Protein AF-A0A9D9TTF8-F1 (afdb_monomer)

Radius of gyration: 18.8 Å; Cα contacts (8 Å, |Δi|>4): 32; chains: 1; bounding box: 50×24×39 Å

Sequence (74 aa):
MGIRSILAKPYAKYIHDKSQKWQQRPELTQQLWLHHLLKKARNTAFGKDFNFAEIENAKDFAQAVPIQDYEGLK

Mean predicted aligned error: 5.15 Å

Foldseek 3Di:
DDPVVVVVVVVVVVVVVVVVVCVVVVPVNVLVVLLVVLVVCCPPPVNVQLVSVPDNGPVSVCVSDPDDDPVVVD

Structure (mmCIF, N/CA/C/O backbone):
data_AF-A0A9D9TTF8-F1
#
_entry.id   AF-A0A9D9TTF8-F1
#
loop_
_atom_site.group_PDB
_atom_site.id
_atom_site.type_symbol
_atom_site.label_atom_id
_atom_site.label_alt_id
_atom_site.label_comp_id
_atom_site.label_asym_id
_atom_site.label_entity_id
_atom_site.label_seq_id
_atom_site.pdbx_PDB_ins_code
_atom_site.Cartn_x
_atom_site.Cartn_y
_atom_site.Cartn_z
_atom_site.occupancy
_atom_site.B_iso_or_equiv
_atom_site.auth_seq_id
_atom_site.auth_comp_id
_atom_site.auth_asym_id
_atom_site.auth_atom_id
_atom_site.pdbx_PDB_model_num
ATOM 1 N N . MET A 1 1 ? 32.652 2.087 -22.320 1.00 60.59 1 MET A N 1
ATOM 2 C CA . MET A 1 1 ? 31.477 2.168 -21.421 1.00 60.59 1 MET A CA 1
ATOM 3 C C . MET A 1 1 ? 31.718 1.252 -20.233 1.00 60.59 1 MET A C 1
ATOM 5 O O . MET A 1 1 ? 32.076 0.105 -20.451 1.00 60.59 1 MET A O 1
ATOM 9 N N . GLY A 1 2 ? 31.609 1.753 -19.001 1.00 79.38 2 GLY A N 1
ATOM 10 C CA . GLY A 1 2 ? 31.884 0.943 -17.809 1.00 79.38 2 GLY A CA 1
ATOM 11 C C . GLY A 1 2 ? 30.836 -0.152 -17.584 1.00 79.38 2 GLY A C 1
ATOM 12 O O . GLY A 1 2 ? 29.681 0.004 -17.978 1.00 79.38 2 GLY A O 1
ATOM 13 N N . ILE A 1 3 ? 31.224 -1.223 -16.888 1.00 71.88 3 ILE A N 1
ATOM 14 C CA . ILE A 1 3 ? 30.384 -2.387 -16.534 1.00 71.88 3 ILE A CA 1
ATOM 15 C C . ILE A 1 3 ? 29.034 -1.966 -15.911 1.00 71.88 3 ILE A C 1
ATOM 17 O O . ILE A 1 3 ? 28.000 -2.569 -16.186 1.00 71.88 3 ILE A O 1
ATOM 21 N N . ARG A 1 4 ? 29.016 -0.858 -15.155 1.00 70.50 4 ARG A N 1
ATOM 22 C CA . ARG A 1 4 ? 27.801 -0.263 -14.564 1.00 70.50 4 ARG A CA 1
ATOM 23 C C . ARG A 1 4 ? 26.745 0.130 -15.608 1.00 70.50 4 ARG A C 1
ATOM 25 O O . ARG A 1 4 ? 25.562 -0.065 -15.370 1.00 70.50 4 ARG A O 1
ATOM 32 N N . SER A 1 5 ? 27.160 0.645 -16.767 1.00 74.88 5 SER A N 1
ATOM 33 C CA . SER A 1 5 ? 26.245 1.064 -17.843 1.00 74.88 5 SER A CA 1
ATOM 34 C C . SER A 1 5 ? 25.645 -0.137 -18.587 1.00 74.88 5 SER A C 1
ATOM 36 O O . SER A 1 5 ? 24.468 -0.136 -18.945 1.00 74.88 5 SER A O 1
ATOM 38 N N . ILE A 1 6 ? 26.425 -1.213 -18.734 1.00 80.88 6 ILE A N 1
ATOM 39 C CA . ILE A 1 6 ? 25.989 -2.453 -19.391 1.00 80.88 6 ILE A CA 1
ATOM 40 C C . ILE A 1 6 ? 24.909 -3.161 -18.561 1.00 80.88 6 ILE A C 1
ATOM 42 O O . ILE A 1 6 ? 23.938 -3.657 -19.124 1.00 80.88 6 ILE A O 1
ATOM 46 N N . LEU A 1 7 ? 25.032 -3.153 -17.229 1.00 88.12 7 LEU A N 1
ATOM 47 C CA . LEU A 1 7 ? 24.037 -3.743 -16.323 1.00 88.12 7 LEU A CA 1
ATOM 48 C C . LEU A 1 7 ? 22.823 -2.832 -16.072 1.00 88.12 7 LEU A C 1
ATOM 50 O O . LEU A 1 7 ? 21.738 -3.325 -15.763 1.00 88.12 7 LEU A O 1
ATOM 54 N N . ALA A 1 8 ? 22.962 -1.516 -16.252 1.00 92.00 8 ALA A N 1
ATOM 55 C CA . ALA A 1 8 ? 21.868 -0.571 -16.038 1.00 92.00 8 ALA A CA 1
ATOM 56 C C . ALA A 1 8 ? 20.713 -0.752 -17.039 1.00 92.00 8 ALA A C 1
ATOM 58 O O . ALA A 1 8 ? 19.550 -0.718 -16.644 1.00 92.00 8 ALA A O 1
ATOM 59 N N . LYS A 1 9 ? 21.005 -0.984 -18.326 1.00 90.38 9 LYS A N 1
ATOM 60 C CA . LYS A 1 9 ? 19.980 -1.138 -19.377 1.00 90.38 9 LYS A CA 1
ATOM 61 C C . LYS A 1 9 ? 19.052 -2.356 -19.185 1.00 90.38 9 LYS A C 1
ATOM 63 O O . LYS A 1 9 ? 17.836 -2.161 -19.245 1.00 90.38 9 LYS A O 1
ATOM 68 N N . PRO A 1 10 ? 19.545 -3.590 -18.942 1.00 93.12 10 PRO A N 1
ATOM 69 C CA . PRO A 1 10 ? 18.666 -4.731 -18.687 1.00 93.12 10 PRO A CA 1
ATOM 70 C C . PRO A 1 10 ? 17.875 -4.562 -17.385 1.00 93.12 10 PRO A C 1
ATOM 72 O O . PRO A 1 10 ? 16.694 -4.901 -17.346 1.00 93.12 10 PRO A O 1
ATOM 75 N N . TYR A 1 11 ? 18.477 -3.967 -16.350 1.00 93.75 11 TYR A N 1
ATOM 76 C CA . TYR A 1 11 ? 17.772 -3.670 -15.105 1.00 93.75 11 TYR A CA 1
ATOM 77 C C . TYR A 1 11 ? 16.639 -2.653 -15.306 1.00 93.75 11 TYR A C 1
ATOM 79 O O . TYR A 1 11 ? 15.513 -2.884 -14.869 1.00 93.75 11 TYR A O 1
ATOM 87 N N . ALA A 1 12 ? 16.894 -1.565 -16.037 1.00 93.94 12 ALA A N 1
ATOM 88 C CA . ALA A 1 12 ? 15.873 -0.575 -16.371 1.00 93.94 12 ALA A CA 1
ATOM 89 C C . ALA A 1 12 ? 14.717 -1.196 -17.169 1.00 93.94 12 ALA A C 1
ATOM 91 O O . ALA A 1 12 ? 13.554 -0.935 -16.863 1.00 93.94 12 ALA A O 1
ATOM 92 N N . LYS A 1 13 ? 15.021 -2.071 -18.140 1.00 95.00 13 LYS A N 1
ATOM 93 C CA . LYS A 1 13 ? 13.997 -2.816 -18.882 1.00 95.00 13 LYS A CA 1
ATOM 94 C C . LYS A 1 13 ? 13.162 -3.704 -17.959 1.00 95.00 13 LYS A C 1
ATOM 96 O O . LYS A 1 13 ? 11.942 -3.683 -18.049 1.00 95.00 13 LYS A O 1
ATOM 101 N N . TYR A 1 14 ? 13.797 -4.436 -17.047 1.00 96.06 14 TYR A N 1
ATOM 102 C CA . TYR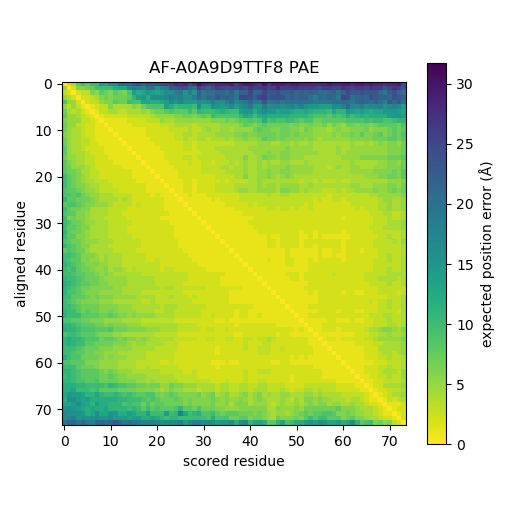 A 1 14 ? 13.086 -5.269 -16.078 1.00 96.06 14 TYR A CA 1
ATOM 103 C C . TYR A 1 14 ? 12.118 -4.453 -15.207 1.00 96.06 14 TYR A C 1
ATOM 105 O O . TYR A 1 14 ? 10.962 -4.843 -15.037 1.00 96.06 14 TYR A O 1
ATOM 113 N N . ILE A 1 15 ? 12.557 -3.300 -14.691 1.00 96.12 15 ILE A N 1
ATOM 114 C CA . ILE A 1 15 ? 11.700 -2.405 -13.901 1.00 96.12 15 ILE A CA 1
ATOM 115 C C . ILE A 1 15 ? 10.569 -1.824 -14.754 1.00 96.12 15 ILE A C 1
ATOM 117 O O . ILE A 1 15 ? 9.432 -1.778 -14.292 1.00 96.12 15 ILE A O 1
ATOM 121 N N . HIS A 1 16 ? 10.849 -1.429 -15.996 1.00 96.81 16 HIS A N 1
ATOM 122 C CA . HIS A 1 16 ? 9.828 -0.952 -16.925 1.00 96.81 16 HIS A CA 1
ATOM 123 C C . HIS A 1 16 ? 8.765 -2.022 -17.194 1.00 96.81 16 HIS A C 1
ATOM 125 O O . HIS A 1 16 ? 7.580 -1.762 -17.003 1.00 96.81 16 HIS A O 1
ATOM 131 N N . ASP A 1 17 ? 9.180 -3.239 -17.549 1.00 95.94 17 ASP A N 1
ATOM 132 C CA . ASP A 1 17 ? 8.275 -4.354 -17.833 1.00 95.94 17 ASP A CA 1
ATOM 133 C C . ASP A 1 17 ? 7.468 -4.737 -16.576 1.00 95.94 17 ASP A C 1
ATOM 135 O O . ASP A 1 17 ? 6.277 -5.044 -16.657 1.00 95.94 17 ASP A O 1
ATOM 139 N N . LYS A 1 18 ? 8.076 -4.665 -15.382 1.00 94.69 18 LYS A N 1
ATOM 140 C CA . LYS A 1 18 ? 7.365 -4.832 -14.106 1.00 94.69 18 LYS A CA 1
ATOM 141 C C . LYS A 1 18 ? 6.322 -3.735 -13.896 1.00 94.69 18 LYS A C 1
ATOM 143 O O . LYS A 1 18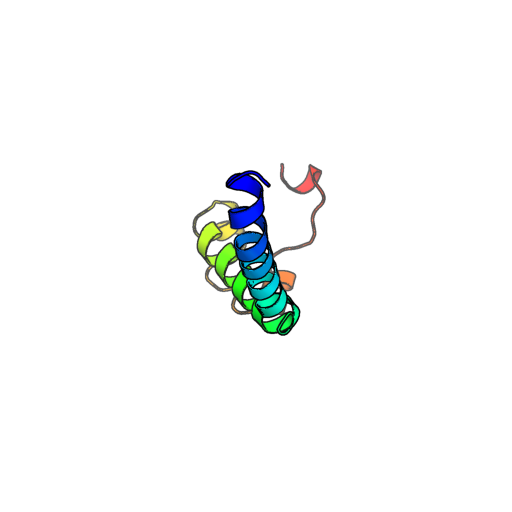 ? 5.225 -4.038 -13.430 1.00 94.69 18 LYS A O 1
ATOM 148 N N . SER A 1 19 ? 6.650 -2.493 -14.245 1.00 94.31 19 SER A N 1
ATOM 149 C CA . SER A 1 19 ? 5.732 -1.366 -14.113 1.00 94.31 19 SER A CA 1
ATOM 150 C C . SER A 1 19 ? 4.552 -1.446 -15.068 1.00 94.31 19 SER A C 1
ATOM 152 O O . SER A 1 19 ? 3.406 -1.285 -14.659 1.00 94.31 19 SER A O 1
ATOM 154 N N . GLN A 1 20 ? 4.822 -1.806 -16.319 1.00 96.31 20 GLN A N 1
ATOM 155 C CA . GLN A 1 20 ? 3.800 -2.017 -17.336 1.00 96.31 20 GLN A CA 1
ATOM 156 C C . GLN A 1 20 ? 2.759 -3.056 -16.903 1.00 96.31 20 GLN A C 1
ATOM 158 O O . GLN A 1 20 ? 1.566 -2.833 -17.088 1.00 96.31 20 GLN A O 1
ATOM 163 N N . LYS A 1 21 ? 3.175 -4.151 -16.251 1.00 94.38 21 LYS A N 1
ATOM 164 C CA . LYS A 1 21 ? 2.249 -5.202 -15.787 1.00 94.38 21 LYS A CA 1
ATOM 165 C C . LYS A 1 21 ? 1.149 -4.682 -14.864 1.00 94.38 21 LYS A C 1
ATOM 167 O O . LYS A 1 21 ? -0.001 -5.082 -15.024 1.00 94.38 21 LYS A O 1
ATOM 172 N N . TRP A 1 22 ? 1.486 -3.825 -13.901 1.00 95.50 22 TRP A N 1
ATOM 173 C CA . TRP A 1 22 ? 0.488 -3.290 -12.973 1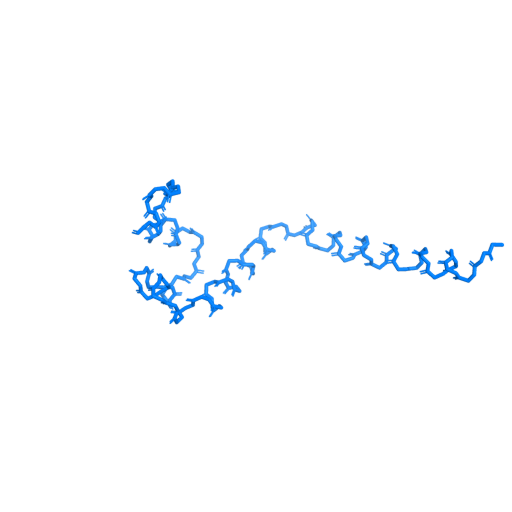.00 95.50 22 TRP A CA 1
ATOM 174 C C . TRP A 1 22 ? -0.279 -2.104 -13.572 1.00 95.50 22 TRP A C 1
ATOM 176 O O . TRP A 1 22 ? -1.474 -1.963 -13.324 1.00 95.50 22 TRP A O 1
ATOM 186 N N . GLN A 1 23 ? 0.362 -1.311 -14.439 1.00 95.00 23 GLN A N 1
ATOM 187 C CA . GLN A 1 23 ? -0.284 -0.208 -15.165 1.00 95.00 23 GLN A CA 1
ATOM 188 C C . GLN A 1 23 ? -1.365 -0.689 -16.139 1.00 95.00 23 GLN A C 1
ATOM 190 O O . GLN A 1 23 ? -2.392 -0.036 -16.276 1.00 95.00 23 GLN A O 1
ATOM 195 N N . GLN A 1 24 ? -1.163 -1.838 -16.790 1.00 97.44 24 GLN A N 1
ATOM 196 C CA . GLN A 1 24 ? -2.121 -2.414 -17.744 1.00 97.44 24 GLN A CA 1
ATOM 197 C C . GLN A 1 24 ? -3.342 -3.060 -17.073 1.00 97.44 24 GLN A C 1
ATOM 199 O O . GLN A 1 24 ? -4.329 -3.350 -17.745 1.00 97.44 24 GLN A O 1
ATOM 204 N N . ARG A 1 25 ? -3.287 -3.320 -15.760 1.00 97.00 25 ARG A N 1
ATOM 205 C CA . ARG A 1 25 ? -4.387 -3.914 -14.980 1.00 97.00 25 ARG A CA 1
ATOM 206 C C . ARG A 1 25 ? -4.600 -3.131 -13.681 1.00 97.00 25 ARG A C 1
ATOM 208 O O . ARG A 1 25 ? -4.390 -3.689 -12.599 1.00 97.00 25 ARG A O 1
ATOM 215 N N . PRO A 1 26 ? -4.968 -1.841 -13.765 1.00 95.12 26 PRO A N 1
ATOM 216 C CA . PRO A 1 26 ? -4.960 -0.943 -12.613 1.00 95.12 26 PRO A CA 1
ATOM 217 C C . PRO A 1 26 ? -5.999 -1.333 -11.558 1.00 95.12 26 PRO A C 1
ATOM 219 O O . PRO A 1 26 ? -5.683 -1.316 -10.373 1.00 95.12 26 PRO A O 1
ATOM 222 N N . GLU A 1 27 ? -7.194 -1.759 -11.973 1.00 95.88 27 GLU A N 1
ATOM 223 C CA . GLU A 1 27 ? -8.271 -2.176 -11.066 1.00 95.88 27 GLU A CA 1
ATOM 224 C C . GLU A 1 27 ? -7.873 -3.403 -10.233 1.00 95.88 27 GLU A C 1
ATOM 226 O O . GLU A 1 27 ? -7.839 -3.340 -9.004 1.00 95.88 27 GLU A O 1
ATOM 231 N N . LEU A 1 28 ? -7.466 -4.491 -10.898 1.00 95.81 28 LEU A N 1
ATOM 232 C CA . LEU A 1 28 ? -6.972 -5.700 -10.232 1.00 95.81 28 LEU A CA 1
ATOM 233 C C . LEU A 1 28 ? -5.779 -5.380 -9.320 1.00 95.81 28 LEU A C 1
ATOM 235 O O . LEU A 1 28 ? -5.689 -5.876 -8.200 1.00 95.81 28 LEU A O 1
ATOM 239 N N . THR A 1 29 ? -4.859 -4.536 -9.793 1.00 96.56 29 THR A N 1
ATOM 240 C CA . THR A 1 29 ? -3.696 -4.103 -9.011 1.00 96.56 29 THR A CA 1
ATOM 241 C C . THR A 1 29 ? -4.126 -3.390 -7.732 1.00 96.56 29 THR A C 1
ATOM 243 O O . THR A 1 29 ? -3.612 -3.716 -6.663 1.00 96.56 29 THR A O 1
ATOM 246 N N . GLN A 1 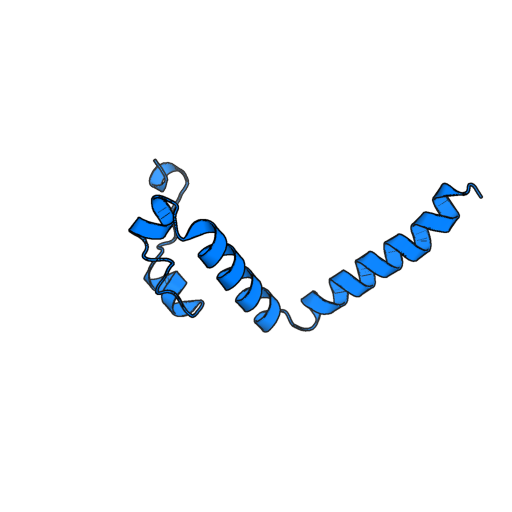30 ? -5.061 -2.440 -7.812 1.00 96.81 30 GLN A N 1
ATOM 247 C CA . GLN A 1 30 ? -5.564 -1.732 -6.636 1.00 96.81 30 GLN A CA 1
ATOM 248 C C . GLN A 1 30 ? -6.282 -2.670 -5.666 1.00 96.81 30 GLN A C 1
ATOM 250 O O . GLN A 1 30 ? -6.035 -2.587 -4.465 1.00 96.81 30 GLN A O 1
ATOM 255 N N . GLN A 1 31 ? -7.101 -3.598 -6.166 1.00 96.94 31 GLN A N 1
ATOM 256 C CA . GLN A 1 31 ? -7.772 -4.594 -5.327 1.00 96.94 31 GLN A CA 1
ATOM 257 C C . GLN A 1 31 ? -6.758 -5.458 -4.568 1.00 96.94 31 GLN A C 1
ATOM 259 O O . GLN A 1 31 ? -6.870 -5.612 -3.352 1.00 96.94 31 GLN A O 1
ATOM 264 N N . LEU A 1 32 ? -5.730 -5.974 -5.249 1.00 96.44 32 LEU A N 1
ATOM 265 C CA . LEU A 1 32 ? -4.669 -6.762 -4.614 1.00 96.44 32 LEU A CA 1
ATOM 266 C C . LEU A 1 32 ? -3.907 -5.954 -3.556 1.00 96.44 32 LEU A C 1
ATOM 268 O O . LEU A 1 32 ? -3.590 -6.479 -2.487 1.00 96.44 32 LEU A O 1
ATOM 272 N N . TRP A 1 33 ? -3.633 -4.676 -3.832 1.00 97.31 33 TRP A N 1
ATOM 273 C CA . TRP A 1 33 ? -2.979 -3.784 -2.878 1.00 97.31 33 TRP A CA 1
ATOM 274 C C . TRP A 1 33 ? -3.833 -3.511 -1.646 1.00 97.31 33 TRP A C 1
ATOM 276 O O . TRP A 1 33 ? -3.312 -3.602 -0.535 1.00 97.31 33 TRP A O 1
ATOM 286 N N . LEU A 1 34 ? -5.125 -3.236 -1.821 1.00 97.75 34 LEU A N 1
ATOM 287 C CA . LEU A 1 34 ? -6.056 -3.048 -0.711 1.00 97.75 34 LEU A CA 1
ATOM 288 C C . LEU A 1 34 ? -6.047 -4.276 0.209 1.00 97.75 34 LEU A C 1
ATOM 290 O O . LEU A 1 34 ? -5.764 -4.151 1.398 1.00 97.75 34 LEU A O 1
ATOM 294 N N . HIS A 1 35 ? -6.234 -5.473 -0.352 1.00 97.62 35 HIS A N 1
ATOM 295 C CA . HIS A 1 35 ? -6.211 -6.723 0.412 1.00 97.62 35 HIS A CA 1
ATOM 296 C C . HIS A 1 35 ? -4.875 -6.953 1.126 1.00 97.62 35 HIS A C 1
ATOM 298 O O . HIS A 1 35 ? -4.845 -7.397 2.275 1.00 97.62 35 HIS A O 1
ATOM 304 N N . HIS A 1 36 ? -3.754 -6.645 0.465 1.00 98.00 36 HIS A N 1
ATOM 305 C CA . HIS A 1 36 ? -2.433 -6.752 1.076 1.00 98.00 36 HIS A CA 1
ATOM 306 C C . HIS A 1 36 ? -2.303 -5.842 2.305 1.00 98.00 36 HIS A C 1
ATOM 308 O O . HIS A 1 36 ? -1.832 -6.292 3.352 1.00 98.00 36 HIS A O 1
ATOM 314 N N . LEU A 1 37 ? -2.731 -4.583 2.190 1.00 98.12 37 LEU A N 1
ATOM 315 C CA . LEU A 1 37 ? -2.663 -3.600 3.271 1.00 98.12 37 LEU A CA 1
ATOM 316 C C . LEU A 1 37 ? -3.587 -3.975 4.434 1.00 98.12 37 LEU A C 1
ATOM 318 O O . LEU A 1 37 ? -3.126 -3.999 5.575 1.00 98.12 37 LEU A O 1
ATOM 322 N N . LEU A 1 38 ? -4.835 -4.354 4.150 1.00 97.94 38 LEU A N 1
ATOM 323 C CA . LEU A 1 38 ? -5.800 -4.811 5.155 1.00 97.94 38 LEU A CA 1
ATOM 324 C C . LEU A 1 38 ? -5.274 -6.024 5.918 1.00 97.94 38 LEU A C 1
ATOM 326 O O . LEU A 1 38 ? -5.218 -6.013 7.146 1.00 97.94 38 LEU A O 1
ATOM 330 N N . LYS A 1 39 ? -4.781 -7.042 5.204 1.00 97.81 39 LYS A N 1
ATOM 331 C CA . LYS A 1 39 ? -4.206 -8.241 5.825 1.00 97.81 39 LYS A CA 1
ATOM 332 C C . LYS A 1 39 ? -2.999 -7.909 6.699 1.00 97.81 39 LYS A C 1
ATOM 334 O O . LYS A 1 39 ? -2.866 -8.464 7.788 1.00 97.81 39 LYS A O 1
ATOM 339 N N . LYS A 1 40 ? -2.120 -7.020 6.229 1.00 98.25 40 LYS A N 1
ATOM 340 C CA . LYS A 1 40 ? -0.925 -6.598 6.970 1.00 98.25 40 LYS A CA 1
ATOM 341 C C . LYS A 1 40 ? -1.288 -5.827 8.243 1.00 98.25 40 LYS A C 1
ATOM 343 O O . LYS A 1 40 ? -0.637 -6.020 9.265 1.00 98.25 40 LYS A O 1
ATOM 348 N N . ALA A 1 41 ? -2.309 -4.976 8.182 1.00 97.62 41 ALA A N 1
ATOM 349 C CA . ALA A 1 41 ? -2.731 -4.119 9.285 1.00 97.62 41 ALA A CA 1
ATOM 350 C C . ALA A 1 41 ? -3.818 -4.738 10.183 1.00 97.62 41 ALA A C 1
ATOM 352 O O . ALA A 1 41 ? -4.101 -4.183 11.234 1.00 97.62 41 ALA A O 1
ATOM 353 N N . ARG A 1 42 ? -4.386 -5.901 9.833 1.00 97.38 42 ARG A N 1
ATOM 354 C CA . ARG A 1 42 ? -5.526 -6.538 10.525 1.00 97.38 42 ARG A CA 1
ATOM 355 C C . ARG A 1 42 ? -5.419 -6.583 12.053 1.00 97.38 42 ARG A C 1
ATOM 357 O O . ARG A 1 42 ? -6.426 -6.484 12.739 1.00 97.38 42 ARG A O 1
ATOM 364 N N . ASN A 1 43 ? -4.215 -6.782 12.584 1.00 97.75 43 ASN A N 1
ATOM 365 C CA . ASN A 1 43 ? -4.003 -6.979 14.019 1.00 97.75 43 ASN A CA 1
ATOM 366 C C . ASN A 1 43 ? -3.541 -5.717 14.764 1.00 97.75 43 ASN A C 1
ATOM 368 O O . ASN A 1 43 ? -3.304 -5.799 15.971 1.00 97.75 43 ASN A O 1
ATOM 372 N N . THR A 1 44 ? -3.383 -4.580 14.080 1.00 97.62 44 THR A N 1
ATOM 373 C CA . THR A 1 44 ? -3.086 -3.299 14.740 1.00 97.62 44 THR A CA 1
ATOM 374 C C . THR A 1 44 ? -4.313 -2.808 15.514 1.00 97.62 44 THR A C 1
ATOM 376 O O . THR A 1 44 ? -5.409 -3.328 15.315 1.00 97.62 44 THR A O 1
ATOM 379 N N .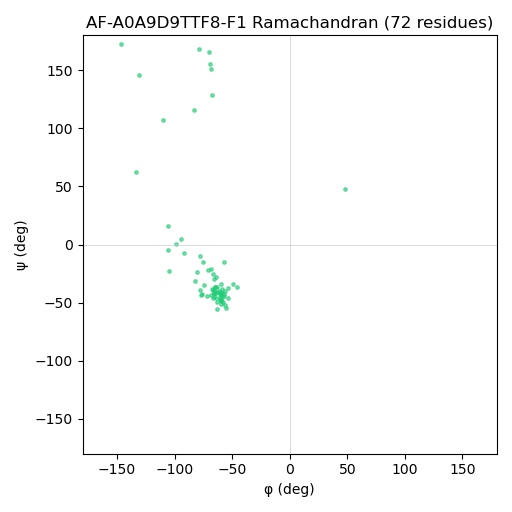 ALA A 1 45 ? -4.143 -1.821 16.402 1.00 96.19 45 ALA A N 1
ATOM 380 C CA . ALA A 1 45 ? -5.280 -1.186 17.080 1.00 96.19 45 ALA A CA 1
ATOM 381 C C . ALA A 1 45 ? -6.285 -0.648 16.048 1.00 96.19 45 ALA A C 1
ATOM 383 O O . ALA A 1 45 ? -7.402 -1.140 15.978 1.00 96.19 45 ALA A O 1
ATOM 384 N N . PHE A 1 46 ? -5.808 0.183 15.117 1.00 95.12 46 PHE A N 1
ATOM 385 C CA . PHE A 1 46 ? -6.608 0.712 14.010 1.00 95.12 46 PHE A CA 1
ATOM 386 C C . PHE A 1 46 ? -7.314 -0.382 13.189 1.00 95.12 46 PHE A C 1
ATOM 388 O O . PHE A 1 46 ? -8.498 -0.284 12.889 1.00 95.12 46 PHE A O 1
ATOM 395 N N . GLY A 1 47 ? -6.605 -1.459 12.833 1.00 96.69 47 GLY A N 1
ATOM 396 C CA . GLY A 1 47 ? -7.189 -2.546 12.047 1.00 96.69 47 GLY A CA 1
ATOM 397 C C . GLY A 1 47 ? -8.287 -3.310 12.788 1.00 96.69 47 GLY A C 1
ATOM 398 O O . GLY A 1 47 ? -9.208 -3.813 12.149 1.00 96.69 47 GLY A O 1
ATOM 399 N N . LYS A 1 48 ? -8.212 -3.383 14.120 1.00 96.81 48 LYS A N 1
ATOM 400 C CA . LYS A 1 48 ? -9.271 -3.950 14.961 1.00 96.81 48 LYS A CA 1
ATOM 401 C C . LYS A 1 48 ? -10.431 -2.973 15.127 1.00 96.81 48 LYS A C 1
ATOM 403 O O . LYS A 1 48 ? -11.567 -3.399 14.977 1.00 96.81 48 LYS A O 1
ATOM 408 N N . ASP A 1 49 ? -10.148 -1.693 15.357 1.00 95.50 49 ASP A N 1
ATOM 409 C CA . ASP A 1 49 ? -11.165 -0.648 15.538 1.00 95.50 49 ASP A CA 1
ATOM 410 C C . ASP A 1 49 ? -12.073 -0.514 14.305 1.00 95.50 49 ASP A C 1
ATOM 412 O O . ASP A 1 49 ? -13.273 -0.284 14.433 1.00 95.50 49 ASP A O 1
ATOM 416 N N . PHE A 1 50 ? -11.514 -0.735 13.111 1.00 95.88 50 PHE A N 1
ATOM 417 C CA . PHE A 1 50 ? -12.236 -0.690 11.837 1.00 95.88 50 PHE A CA 1
ATOM 418 C C . PHE A 1 50 ? -12.512 -2.071 11.216 1.00 95.88 50 PHE A C 1
ATOM 420 O O . PHE A 1 50 ? -12.814 -2.154 10.028 1.00 95.88 50 PHE A O 1
ATOM 427 N N . ASN A 1 51 ? -12.391 -3.163 11.982 1.00 96.31 51 ASN A N 1
ATOM 428 C CA . ASN A 1 51 ? -12.706 -4.532 11.544 1.00 96.31 51 ASN A CA 1
ATOM 429 C C . ASN A 1 51 ? -12.102 -4.933 10.183 1.00 96.31 51 ASN A C 1
ATOM 431 O O . ASN A 1 51 ? -12.754 -5.554 9.346 1.00 96.31 51 ASN A O 1
ATOM 435 N N . PHE A 1 52 ? -10.810 -4.669 9.966 1.00 97.62 52 PHE A N 1
ATOM 436 C CA . PHE A 1 52 ? -10.103 -5.000 8.716 1.00 97.62 52 PHE A CA 1
ATOM 437 C C . PHE A 1 52 ? -10.153 -6.487 8.332 1.00 97.62 52 PHE A C 1
ATOM 439 O O . PHE A 1 52 ? -9.811 -6.846 7.208 1.00 97.62 52 PHE A O 1
ATOM 446 N N . ALA A 1 53 ? -10.538 -7.366 9.259 1.00 96.38 53 ALA A N 1
ATOM 447 C CA . ALA A 1 53 ? -10.749 -8.783 8.998 1.00 96.38 53 ALA A CA 1
ATOM 448 C C . ALA A 1 53 ? -12.002 -9.084 8.153 1.00 96.38 53 ALA A C 1
ATOM 450 O O . ALA A 1 53 ? -12.046 -10.155 7.556 1.00 96.38 53 ALA A O 1
ATOM 451 N N . GLU A 1 54 ? -12.982 -8.178 8.126 1.00 95.88 54 GLU A N 1
ATOM 452 C CA . GLU A 1 54 ? -14.296 -8.365 7.486 1.00 95.88 54 GLU A CA 1
ATOM 453 C C . GLU A 1 54 ? -14.439 -7.587 6.168 1.00 95.88 54 GLU A C 1
ATOM 455 O O . GLU A 1 54 ? -15.440 -7.712 5.475 1.00 95.88 54 GLU A O 1
ATOM 460 N N . ILE A 1 55 ? -13.435 -6.784 5.807 1.00 96.75 55 ILE A N 1
ATOM 461 C CA . ILE A 1 55 ? -13.451 -5.951 4.603 1.00 96.75 55 ILE A CA 1
ATOM 462 C C . ILE A 1 55 ? -13.023 -6.792 3.394 1.00 96.75 55 ILE A C 1
ATOM 464 O O . ILE A 1 55 ? -11.865 -7.212 3.309 1.00 96.75 55 ILE A O 1
ATOM 468 N N . GLU A 1 56 ? -13.929 -6.990 2.433 1.00 93.69 56 GLU A N 1
ATOM 469 C CA . GLU A 1 56 ? -13.682 -7.807 1.235 1.00 93.69 56 GLU A CA 1
ATOM 470 C C . GLU A 1 56 ? -13.459 -6.968 -0.027 1.00 93.69 56 GLU A C 1
ATOM 472 O O . GLU A 1 56 ? -12.862 -7.421 -1.005 1.00 93.69 56 GLU A O 1
ATOM 477 N N . ASN A 1 57 ? -13.940 -5.727 -0.045 1.00 95.31 57 ASN A N 1
ATOM 478 C CA . ASN A 1 57 ? -13.826 -4.872 -1.218 1.00 95.31 57 ASN A CA 1
ATOM 479 C C . ASN A 1 57 ? -13.661 -3.384 -0.858 1.00 95.31 57 ASN A C 1
ATOM 48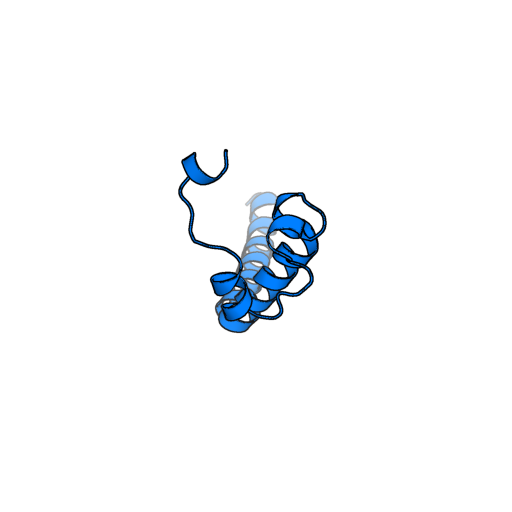1 O O . ASN A 1 57 ? -13.745 -2.964 0.296 1.00 95.31 57 ASN A O 1
ATOM 485 N N . ALA A 1 58 ? -13.393 -2.564 -1.877 1.00 95.50 58 ALA A N 1
ATOM 486 C CA . ALA A 1 58 ? -13.151 -1.132 -1.700 1.00 95.50 58 ALA A CA 1
ATOM 487 C C . ALA A 1 58 ? -14.371 -0.367 -1.161 1.00 95.50 58 ALA A C 1
ATOM 489 O O . ALA A 1 58 ? -14.202 0.647 -0.486 1.00 95.50 58 ALA A O 1
ATOM 490 N N . LYS A 1 59 ? -15.591 -0.842 -1.443 1.00 96.19 59 LYS A N 1
ATOM 491 C CA . LYS A 1 59 ? -16.823 -0.232 -0.940 1.00 96.19 59 LYS A CA 1
ATOM 492 C C . LYS A 1 59 ? -16.975 -0.493 0.556 1.00 96.19 59 LYS A C 1
ATOM 494 O O . LYS A 1 59 ? -17.254 0.455 1.281 1.00 96.19 59 LYS A O 1
ATOM 499 N N . ASP A 1 60 ? -16.719 -1.718 1.011 1.00 96.56 60 ASP A N 1
ATOM 500 C CA . ASP A 1 60 ? -16.724 -2.055 2.440 1.00 96.56 60 ASP A CA 1
ATOM 501 C C . ASP A 1 60 ? -15.677 -1.218 3.186 1.00 96.56 60 ASP A C 1
ATOM 503 O O . ASP A 1 60 ? -15.961 -0.644 4.233 1.00 96.56 60 ASP A O 1
ATOM 507 N N . PHE A 1 61 ? -14.482 -1.066 2.599 1.00 96.75 61 PHE A N 1
ATOM 508 C CA . PHE A 1 61 ? -13.427 -0.234 3.175 1.00 96.75 61 PHE A CA 1
ATOM 509 C C . PHE A 1 61 ? -13.860 1.223 3.335 1.00 96.75 61 PHE A C 1
ATOM 511 O O . PHE A 1 61 ? -13.694 1.795 4.407 1.00 96.75 61 PHE A O 1
ATOM 518 N N . ALA A 1 62 ? -14.438 1.815 2.287 1.00 95.31 62 ALA A N 1
ATOM 519 C CA . ALA A 1 62 ? -14.904 3.197 2.319 1.00 95.31 62 ALA A CA 1
ATOM 520 C C . ALA A 1 62 ? -16.083 3.415 3.286 1.00 95.31 62 ALA A C 1
ATOM 522 O O . ALA A 1 62 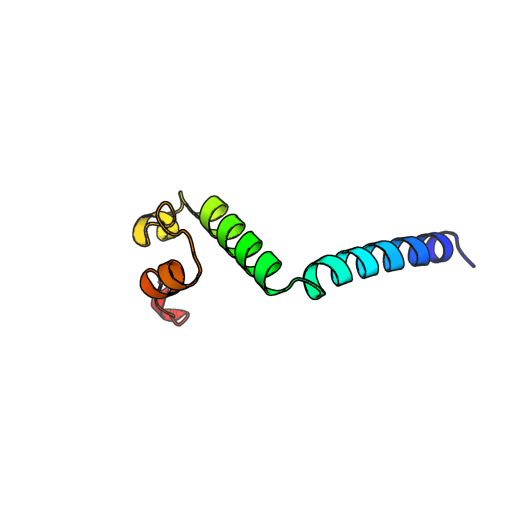? -16.287 4.531 3.755 1.00 95.31 62 ALA A O 1
ATOM 523 N N . GLN A 1 63 ? -16.864 2.369 3.574 1.00 95.31 63 GLN A N 1
ATOM 524 C CA . GLN A 1 63 ? -17.924 2.406 4.584 1.00 95.31 63 GLN A CA 1
ATOM 525 C C . GLN A 1 63 ? -17.372 2.282 6.007 1.00 95.31 63 GLN A C 1
ATOM 527 O O . GLN A 1 63 ? -17.867 2.958 6.905 1.00 95.31 63 GLN A O 1
ATOM 532 N N . ALA A 1 64 ? -16.364 1.431 6.212 1.00 94.75 64 ALA A N 1
ATOM 533 C CA . ALA A 1 64 ? -15.764 1.191 7.519 1.00 94.75 64 ALA A CA 1
ATOM 534 C C . ALA A 1 64 ? -14.838 2.336 7.954 1.00 94.75 64 ALA A C 1
ATOM 536 O O . ALA A 1 64 ? -14.877 2.751 9.108 1.00 94.75 64 ALA A O 1
ATOM 537 N N . VAL A 1 65 ? -14.011 2.854 7.041 1.00 94.69 65 VAL A N 1
ATOM 538 C CA . VAL A 1 65 ? -12.964 3.834 7.350 1.00 94.69 65 VAL A CA 1
ATOM 539 C C . VAL A 1 65 ? -13.330 5.197 6.759 1.00 94.69 65 VAL A C 1
ATOM 541 O O . VAL A 1 65 ? -13.226 5.381 5.542 1.00 94.69 65 VAL A O 1
ATOM 544 N N . PRO A 1 66 ? -13.728 6.181 7.585 1.00 91.56 66 PRO A N 1
ATOM 545 C CA . PRO A 1 66 ? -13.962 7.533 7.103 1.00 91.56 66 PRO A CA 1
ATOM 546 C C . PRO A 1 66 ? -12.642 8.191 6.688 1.00 91.56 66 PRO A C 1
ATOM 548 O O . PRO A 1 66 ? -11.577 7.910 7.241 1.00 91.56 66 PRO A O 1
ATOM 551 N N . ILE A 1 67 ? -12.715 9.115 5.732 1.00 91.50 67 ILE A N 1
ATOM 552 C CA . ILE A 1 67 ? -11.583 9.989 5.415 1.00 91.50 67 ILE A CA 1
ATOM 553 C C . ILE A 1 67 ? -11.365 10.912 6.615 1.00 91.50 67 ILE A C 1
ATOM 555 O O . ILE A 1 67 ? -12.309 11.540 7.092 1.00 91.50 67 ILE A O 1
ATOM 559 N N . GLN A 1 68 ? -10.131 10.972 7.107 1.00 88.38 68 GLN A N 1
ATOM 560 C CA . GLN A 1 68 ? -9.767 11.766 8.274 1.00 88.38 68 GLN A CA 1
ATOM 561 C C . GLN A 1 68 ? -8.531 12.611 7.990 1.00 88.38 68 GLN A C 1
ATOM 563 O O . GLN A 1 68 ? -7.611 12.188 7.283 1.00 88.38 68 GLN A O 1
ATOM 568 N N . ASP A 1 69 ? -8.514 13.794 8.591 1.00 92.31 69 ASP A N 1
ATOM 569 C CA . ASP A 1 69 ? -7.359 14.678 8.596 1.00 92.31 69 ASP A CA 1
ATOM 570 C C . ASP A 1 69 ? -6.338 14.209 9.639 1.00 92.31 69 ASP A C 1
ATOM 572 O O . ASP A 1 69 ? -6.640 13.401 10.518 1.00 92.31 69 ASP A O 1
ATOM 576 N N . TYR A 1 70 ? -5.127 14.765 9.589 1.00 90.81 70 TYR A N 1
ATOM 577 C CA . TYR A 1 70 ? -4.046 14.417 10.517 1.00 90.81 70 TYR A CA 1
ATOM 578 C C . TYR A 1 70 ? -4.448 14.540 11.998 1.00 90.81 70 TYR A C 1
ATOM 580 O O . TYR A 1 70 ? -4.074 13.702 12.813 1.00 90.81 70 TYR A O 1
ATOM 588 N N . GLU A 1 71 ? -5.251 15.550 12.341 1.00 88.50 71 GLU A N 1
ATOM 589 C CA . GLU A 1 71 ? -5.735 15.758 13.711 1.00 88.50 71 GLU A CA 1
ATOM 590 C C . GLU A 1 71 ? -6.730 14.680 14.173 1.00 88.50 71 GLU A C 1
ATOM 592 O O . GLU A 1 71 ? -6.877 14.470 15.373 1.00 88.50 71 GLU A O 1
ATOM 597 N N . GLY A 1 72 ? -7.379 13.973 13.243 1.00 79.38 72 GLY A N 1
ATOM 598 C CA . GLY A 1 72 ? -8.284 12.859 13.537 1.00 79.38 72 GLY A CA 1
ATOM 599 C C . GLY A 1 72 ? -7.573 11.546 13.879 1.00 79.38 72 GLY A C 1
ATOM 600 O O . GLY A 1 72 ? -8.228 10.614 14.330 1.00 79.38 72 GLY A O 1
ATOM 601 N N . LEU A 1 73 ? -6.249 11.474 13.692 1.00 75.81 73 LEU A N 1
ATOM 602 C CA . LEU A 1 73 ? -5.427 10.291 13.978 1.00 75.81 73 LEU A CA 1
ATOM 603 C C . LEU A 1 73 ? -4.781 10.307 15.379 1.00 75.81 73 LEU A C 1
ATOM 605 O O . LEU A 1 73 ? -3.945 9.445 15.660 1.00 75.81 73 LEU A O 1
ATOM 609 N N . LYS A 1 74 ? -5.100 11.304 16.217 1.00 65.00 74 LYS A N 1
ATOM 610 C CA . LYS A 1 74 ? -4.590 11.435 17.592 1.00 65.00 74 LYS A CA 1
ATOM 611 C C . LYS A 1 74 ? -5.269 10.492 18.578 1.00 65.00 74 LYS A C 1
ATOM 613 O O . LYS A 1 74 ? -6.502 10.320 18.481 1.00 65.00 74 LYS A O 1
#

Nearest PDB structures (foldseek):
  7loi-assembly1_B  TM=2.905E-01  e=7.412E+00  Human immunodeficiency virus 1

Solvent-accessible surface area (backbone atoms only — not comparable to full-atom values): 4421 Å² total; per-residue (Å²): 133,59,73,68,61,67,55,46,56,61,50,52,49,52,53,48,57,56,48,48,60,45,65,78,38,50,69,64,44,50,54,53,49,50,53,51,51,33,65,72,38,29,85,42,71,69,21,51,78,48,44,31,84,76,52,86,48,73,67,50,41,58,69,55,50,75,93,71,58,81,81,72,74,112

pLDDT: mean 92.66, std 7.93, range [60.59, 98.25]

Secondary structure (DSSP, 8-state):
--HHHHHHHHHHHHHHHHHHHHHTSHHHHHHHHHHHHHHHHTTSHHHHHTTTTS--SHHHHHHHS----GGGG-

=== Feature glossary ===
Feature key, reading from the visual/contextual features back to the raw sequence:

Rendered structure images. Six rendered views show the 3D structure from the faces of a cube — i.e. along ±x, ±y, ±z. Rendering representation is drawn randomly per protein from cartoon (secondary-structure ribbons), sticks (backbone bonds), or molecular surface; coloring is either N→C rainbow (blue at the N-terminus through red at the C-terminus) or one color per chain.

Contact-map, Ramachandran, and PAE plots. The contact map is a binary N×N matrix image: pixel (i, j) is dark where Cα_i and Cα_j are within 8 Å and |i−j|>4. Because the |i−j|>4 filter removes local helical contacts, off-diagonal stripes parallel to the main diagonal indicate parallel β-sheets; stripes perpendicular to it indicate antiparallel β-sheets. The Ramachandran plot scatters every residue's (φ, ψ) pair against the sterically allowed regions. The PAE heatmap renders the predicted-aligned-error matrix.

InterPro / GO / CATH / organism. Database cross-references. InterPro integrates a dozen domain/family signature databases into unified entries with residue-range hits. GO terms attach function/process/location labels with evidence codes. CATH codes position the fold in a four-level structural taxonomy. Organism is the NCBI-taxonomy species name.

Nearest PDB structures. The Foldseek neighbor list gives the closest experimentally determined structures in the PDB, ranked by structural alignment. TM-score near 1 means near-identical fold; near 0.3 means only rough topology match. This is how one finds what a novel AlphaFold prediction most resembles in the solved-structure universe.

Predicted aligned error. PAE(i, j) answers: if I align the predicted and true structures on residue i, how far off (in Å) do I expect residue j to be? A block-diagonal PAE matrix with low values on the blocks and high values off-diagonal is the signature of a multi-domain protein with confidently predicted domains but uncertain inter-domain orientation.

Solvent-accessible surface area. Accessible surface area quantifies burial. A residue with SASA near zero is packed into the hydrophobic core; one with SASA >100 Å² sits on the surface. Computed here via the Shrake–Rupley numerical algorithm with a 1.4 Å probe.

B-factor. B-factor (Debye–Waller factor) reflects atomic displacement in the crystal lattice. It is an experimental observable (units Å²), not a prediction; low values mean the atom is pinned down, high values mean it move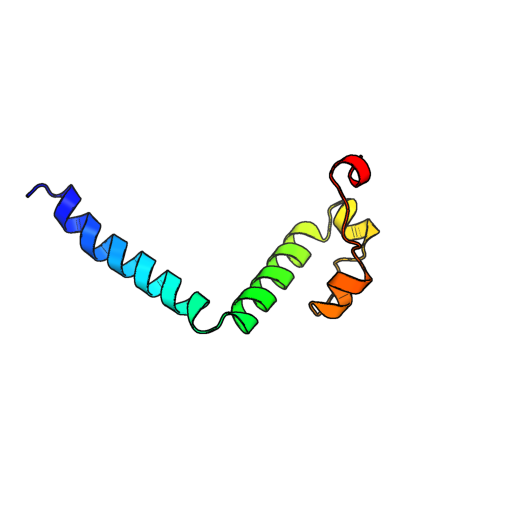s or is heterogeneous across the crystal.

pLDDT. For AlphaFold models, the B-factor field carries pLDDT — the model's own estimate of local accuracy on a 0–100 scale. Regions with pLDDT<50 should be treated as essentially unmodeled; they often correspond to intrinsically disordered segments.

Backbone torsions (φ/ψ). φ (phi) and ψ (psi) are the two rotatable backbone dihedrals per residue: φ is the C(i-1)–N–Cα–C torsion, ψ is the N–Cα–C–N(i+1) torsion, both in degrees on (−180°, 180°]. α-helical residues cluster near (−60°, −45°); β-strand residues near (−120°, +130°). A Ramachandran plot is simply a scatter of (φ, ψ) for every residue.

Radius of gyration, Cα contacts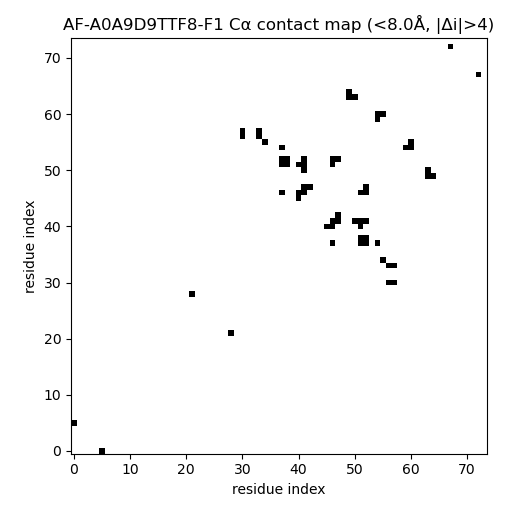, bounding box. Radius of gyration (Rg) is the root-mean-square distance of Cα atoms from their centroid — a single number for overall size and compactness. A globular domain of N residues has Rg ≈ 2.2·N^0.38 Å; an extended or disordered chain has a much larger Rg. The Cα contact count is the number of residue pairs whose Cα atoms are within 8 Å and are more than four positions apart in sequence — a standard proxy for tertiary packing density. The bounding box is the smallest axis-aligned box enclosing all Cα atoms.

Secondary structure (3-state, P-SEA). Three-state secondary structure (P-SEA) collapses the eight DSSP classes into helix (a), strand (b), and coil (c). P-SEA assigns these from Cα geometry alone — distances and angles — without requiring backbone oxygens, so it works on any Cα trace.

Secondary structure (8-state, DSSP). DSSP 8-state secondary structure assigns each residue one of H (α-helix), G (3₁₀-helix), I (π-helix), E (extended β-strand), B (isolated β-bridge), T (hydrogen-bonded turn), S (bend), or '-' (coil). The assignment is computed from backbone hydrogen-bond geometry via the Kabsch–Sander algorithm.

Foldseek 3Di. A 3Di character summarizes, for each residue, the relative orientation of the Cα frame of its nearest spatial neighbor. Because it encodes fold topology rather than chemistry, 3Di alignments detect remote structural similarity that sequence alignment misses.

mmCIF coordinates. The mmCIF block holds the 3D Cartesian coordinates of each backbone atom (N, Cα, C, O) in ångströms. mmCIF is the PDB's canonical archive format — a tagged-loop text representation of the atomic model.

Sequence. Sequence gives the chain of amino acids in standard one-letter code (A=alanine, C=cysteine, …, Y=tyrosine), read N→C. It is the only feature that is directly encoded by the gene; all structural features are derived from the folded form of this sequence.